Protein AF-A0A934FQ51-F1 (afdb_monomer)

Structure (mmCIF, N/CA/C/O backbone):
data_AF-A0A934FQ51-F1
#
_entry.id   AF-A0A934FQ51-F1
#
loop_
_atom_site.group_PDB
_atom_site.id
_atom_site.type_symbol
_atom_site.label_atom_id
_atom_site.label_alt_id
_atom_site.label_comp_id
_atom_site.label_asym_id
_atom_site.label_entity_id
_atom_site.label_seq_id
_atom_site.pdbx_PDB_ins_code
_atom_site.Cartn_x
_atom_site.Cartn_y
_atom_site.Cartn_z
_atom_site.occupancy
_atom_site.B_iso_or_equiv
_atom_site.auth_seq_id
_atom_site.auth_comp_id
_atom_site.auth_asym_id
_atom_site.auth_atom_id
_atom_site.pdbx_PDB_model_num
ATOM 1 N N . MET A 1 1 ? 16.427 -13.173 -8.602 1.00 47.47 1 MET A N 1
ATOM 2 C CA . MET A 1 1 ? 16.043 -12.080 -9.522 1.00 47.47 1 MET A CA 1
ATOM 3 C C . MET A 1 1 ? 16.080 -10.797 -8.709 1.00 47.47 1 MET A C 1
ATOM 5 O O . MET A 1 1 ? 15.539 -10.812 -7.612 1.00 47.47 1 MET A O 1
ATOM 9 N N . HIS A 1 2 ? 16.787 -9.756 -9.149 1.00 52.41 2 HIS A N 1
ATOM 10 C CA . HIS A 1 2 ? 16.742 -8.464 -8.455 1.00 52.41 2 HIS A CA 1
ATOM 11 C C . HIS A 1 2 ? 15.405 -7.792 -8.809 1.00 52.41 2 HIS A C 1
ATOM 13 O O . HIS A 1 2 ? 15.048 -7.820 -9.990 1.00 52.41 2 HIS A O 1
ATOM 19 N N . PRO A 1 3 ? 14.642 -7.269 -7.838 1.00 57.75 3 PRO A N 1
ATOM 20 C CA . PRO A 1 3 ? 13.364 -6.635 -8.132 1.00 57.75 3 PRO A CA 1
ATOM 21 C C . PRO A 1 3 ? 13.569 -5.410 -9.044 1.00 57.75 3 PRO A C 1
ATOM 23 O O . PRO A 1 3 ? 14.603 -4.738 -8.941 1.00 57.75 3 PRO A O 1
ATOM 26 N N . PRO A 1 4 ? 12.632 -5.133 -9.968 1.00 61.28 4 PRO A N 1
ATOM 27 C CA . PRO A 1 4 ? 12.677 -3.930 -10.793 1.00 61.28 4 PRO A CA 1
ATOM 28 C C . PRO A 1 4 ? 12.651 -2.674 -9.911 1.00 61.28 4 PRO A C 1
ATOM 30 O O . PRO A 1 4 ? 12.023 -2.660 -8.856 1.00 61.28 4 PRO A O 1
ATOM 33 N N . ARG A 1 5 ? 13.322 -1.599 -10.346 1.00 68.06 5 ARG A N 1
ATOM 34 C CA . ARG A 1 5 ? 13.163 -0.289 -9.698 1.00 68.06 5 ARG A CA 1
ATOM 35 C C . ARG A 1 5 ? 11.741 0.206 -9.965 1.00 68.06 5 ARG A C 1
ATOM 37 O O . ARG A 1 5 ? 11.363 0.314 -11.127 1.00 68.06 5 ARG A O 1
ATOM 44 N N . SER A 1 6 ? 10.989 0.507 -8.909 1.00 73.75 6 SER A N 1
ATOM 45 C CA . SER A 1 6 ? 9.589 0.960 -8.970 1.00 73.75 6 SER A CA 1
ATOM 46 C C . SER A 1 6 ? 9.390 2.299 -9.680 1.00 73.75 6 SER A C 1
ATOM 48 O O . SER A 1 6 ? 8.284 2.601 -10.110 1.00 73.75 6 SER A O 1
ATOM 50 N N . GLY A 1 7 ? 10.449 3.103 -9.808 1.00 83.94 7 GLY A N 1
ATOM 51 C CA . GLY A 1 7 ? 10.356 4.462 -10.338 1.00 83.94 7 GLY A CA 1
ATOM 52 C C . GLY A 1 7 ? 9.670 5.444 -9.384 1.00 83.94 7 GLY A C 1
ATOM 53 O O . GLY A 1 7 ? 9.426 6.574 -9.791 1.00 83.94 7 GLY A O 1
ATOM 54 N N . ALA A 1 8 ? 9.383 5.025 -8.145 1.00 91.44 8 ALA A N 1
ATOM 55 C CA . ALA A 1 8 ? 8.789 5.868 -7.115 1.00 91.44 8 ALA A CA 1
ATOM 56 C C . ALA A 1 8 ? 9.708 7.042 -6.735 1.00 91.44 8 ALA A C 1
ATOM 58 O O . ALA A 1 8 ? 10.937 6.961 -6.862 1.00 91.44 8 ALA A O 1
ATOM 59 N N . ASP A 1 9 ? 9.100 8.124 -6.244 1.00 93.44 9 ASP A N 1
ATOM 60 C CA . ASP A 1 9 ? 9.823 9.280 -5.710 1.00 93.44 9 ASP A CA 1
ATOM 61 C C . ASP A 1 9 ? 10.770 8.831 -4.570 1.00 93.44 9 ASP A C 1
ATOM 63 O O . ASP A 1 9 ? 10.307 8.146 -3.651 1.00 93.44 9 ASP A O 1
ATOM 67 N N . PRO A 1 10 ? 12.072 9.1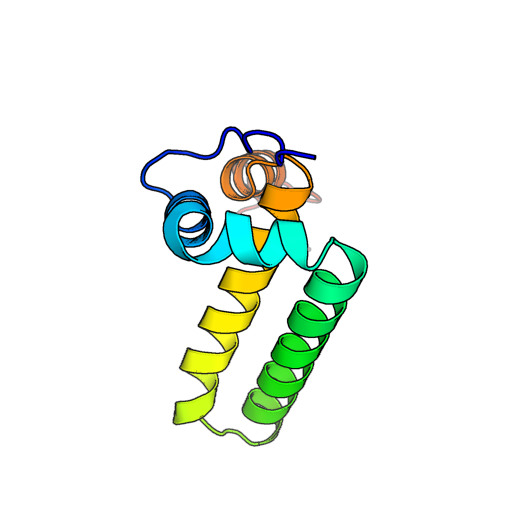92 -4.591 1.00 9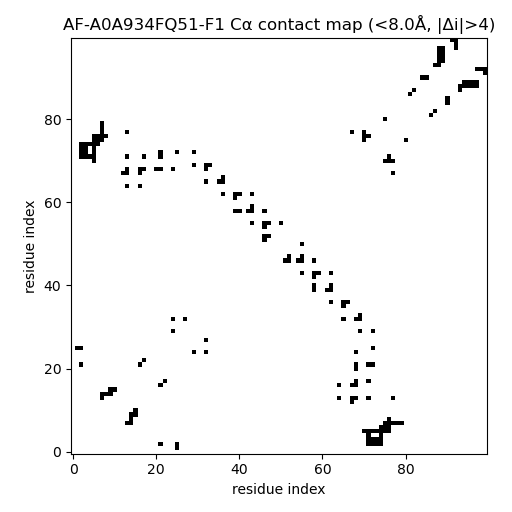2.38 10 PRO A N 1
ATOM 68 C CA . PRO A 1 10 ? 13.048 8.783 -3.575 1.00 92.38 10 PRO A CA 1
ATOM 69 C C . PRO A 1 10 ? 12.659 9.092 -2.120 1.00 92.38 10 PRO A C 1
ATOM 71 O O . PRO A 1 10 ? 13.074 8.358 -1.206 1.00 92.38 10 PRO A O 1
ATOM 74 N N . ASP A 1 11 ? 11.868 10.149 -1.921 1.00 94.31 11 ASP A N 1
ATOM 75 C CA . ASP A 1 11 ? 11.402 10.623 -0.616 1.00 94.31 11 ASP A CA 1
ATOM 76 C C . ASP A 1 11 ? 10.007 10.078 -0.254 1.00 94.31 11 ASP A C 1
ATOM 78 O O . ASP A 1 11 ? 9.476 10.363 0.822 1.00 94.31 11 ASP A O 1
ATOM 82 N N . SER A 1 12 ? 9.418 9.240 -1.115 1.00 95.94 12 SER A N 1
ATOM 83 C CA . SER A 1 12 ? 8.136 8.587 -0.855 1.00 95.94 12 SER A CA 1
ATOM 84 C C . SER A 1 12 ? 8.220 7.541 0.257 1.00 95.94 12 SER A C 1
ATOM 86 O O . SER A 1 12 ? 9.258 6.922 0.527 1.00 95.94 12 SER A O 1
ATOM 88 N N . PHE A 1 13 ? 7.061 7.258 0.855 1.00 97.00 13 PHE A N 1
ATOM 89 C CA . PHE A 1 13 ? 6.904 6.135 1.776 1.00 97.00 13 PHE A CA 1
ATOM 90 C C . PHE A 1 13 ? 7.260 4.795 1.117 1.00 97.00 13 PHE A C 1
ATOM 92 O O . PHE A 1 13 ? 7.917 3.963 1.737 1.00 97.00 13 PHE A O 1
ATOM 99 N N . GLN A 1 14 ? 6.903 4.599 -0.156 1.00 97.56 14 GLN A N 1
ATOM 100 C CA . GLN A 1 14 ? 7.253 3.382 -0.887 1.00 97.56 14 GLN A CA 1
ATOM 101 C C . GLN A 1 14 ? 8.773 3.189 -0.952 1.00 97.56 14 GLN A C 1
ATOM 103 O O . GLN A 1 14 ? 9.265 2.120 -0.599 1.00 97.56 14 GLN A O 1
ATOM 108 N N . SER A 1 15 ? 9.535 4.225 -1.313 1.00 96.56 15 SER A N 1
ATOM 109 C CA . SER A 1 15 ? 11.001 4.147 -1.329 1.00 96.56 15 SER A CA 1
ATOM 110 C C . SER A 1 15 ? 11.610 3.952 0.063 1.00 96.56 15 SER A C 1
ATOM 112 O O . SER A 1 15 ? 12.653 3.307 0.184 1.00 96.56 15 SER A O 1
ATOM 114 N N . LEU A 1 16 ? 10.976 4.454 1.129 1.00 97.62 16 LEU A N 1
ATOM 115 C CA . LEU A 1 16 ? 11.374 4.128 2.502 1.00 97.62 16 LEU A CA 1
ATOM 116 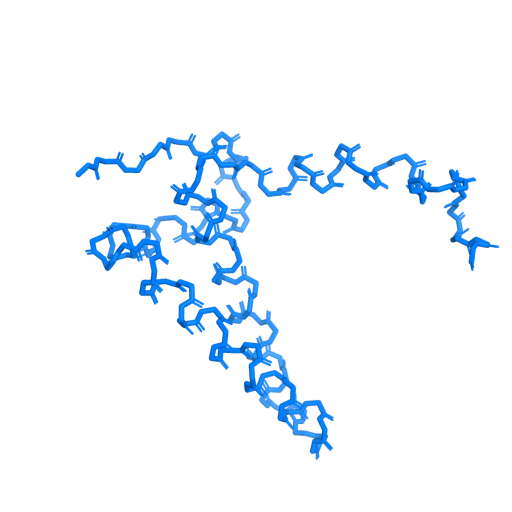C C . LEU A 1 16 ? 11.201 2.632 2.796 1.00 97.62 16 LEU A C 1
ATOM 118 O O . LEU A 1 16 ? 12.154 1.998 3.248 1.00 97.62 16 LEU A O 1
ATOM 122 N N . ILE A 1 17 ? 10.033 2.065 2.494 1.00 97.81 17 ILE A N 1
ATOM 123 C CA . ILE A 1 17 ? 9.761 0.631 2.661 1.00 97.81 17 ILE A CA 1
ATOM 124 C C . ILE A 1 17 ? 10.731 -0.212 1.833 1.00 97.81 17 ILE A C 1
ATOM 126 O O . ILE A 1 17 ? 11.254 -1.212 2.330 1.00 97.81 17 ILE A O 1
ATOM 130 N N . GLU A 1 18 ? 11.069 0.223 0.616 1.00 95.75 18 GLU A N 1
ATOM 131 C CA . GLU A 1 18 ? 12.039 -0.486 -0.214 1.00 95.75 18 GLU A CA 1
ATOM 132 C C . GLU A 1 18 ? 13.410 -0.609 0.456 1.00 95.75 18 GLU A C 1
ATOM 134 O O . GLU A 1 18 ? 14.012 -1.686 0.454 1.00 95.75 18 GLU A O 1
ATOM 139 N N . ARG A 1 19 ? 13.889 0.482 1.065 1.00 96.38 19 ARG A N 1
ATOM 140 C CA . ARG A 1 19 ? 15.175 0.506 1.777 1.00 96.38 19 ARG A CA 1
ATOM 141 C C . ARG A 1 19 ? 15.191 -0.419 2.991 1.00 96.38 19 ARG A C 1
ATOM 143 O O . ARG A 1 19 ? 16.256 -0.934 3.324 1.00 96.38 19 ARG A O 1
ATOM 150 N N . ILE A 1 20 ? 14.047 -0.619 3.644 1.00 97.00 20 ILE A N 1
ATOM 151 C CA . ILE A 1 20 ? 13.957 -1.425 4.865 1.00 97.00 20 ILE A CA 1
ATOM 152 C C . ILE A 1 20 ? 13.738 -2.910 4.534 1.00 97.00 20 ILE A C 1
ATOM 154 O O . ILE A 1 20 ? 14.418 -3.767 5.102 1.00 97.00 20 ILE A O 1
ATOM 158 N N . TYR A 1 21 ? 12.825 -3.236 3.610 1.00 96.44 21 TYR A N 1
ATOM 159 C CA . TYR A 1 21 ? 12.282 -4.597 3.490 1.00 96.44 21 TYR A CA 1
ATOM 160 C C . TYR A 1 21 ? 12.411 -5.257 2.108 1.00 96.44 21 TYR A C 1
ATOM 162 O O . TYR A 1 21 ? 12.380 -6.490 2.035 1.00 96.44 21 TYR A O 1
ATOM 170 N N . LEU A 1 22 ? 12.643 -4.509 1.017 1.00 93.88 22 LEU A N 1
ATOM 171 C CA . LEU A 1 22 ? 12.515 -5.049 -0.351 1.00 93.88 22 LEU A CA 1
ATOM 172 C C . LEU A 1 22 ? 13.386 -6.279 -0.612 1.00 93.88 22 LEU A C 1
ATOM 174 O O . LEU A 1 22 ? 12.928 -7.232 -1.235 1.00 93.88 22 LEU A O 1
ATOM 178 N N . ALA A 1 23 ? 14.633 -6.289 -0.138 1.00 93.56 23 ALA A N 1
ATOM 179 C CA . ALA A 1 23 ? 15.523 -7.431 -0.339 1.00 93.56 23 ALA A CA 1
ATOM 180 C C . ALA A 1 23 ? 14.980 -8.710 0.327 1.00 93.56 23 ALA A C 1
ATOM 182 O O . ALA A 1 23 ? 15.004 -9.786 -0.274 1.00 93.56 23 ALA A O 1
ATOM 183 N N . ARG A 1 24 ? 14.452 -8.584 1.552 1.00 95.69 24 ARG A N 1
ATOM 184 C CA . ARG A 1 24 ? 13.852 -9.692 2.308 1.00 95.69 24 ARG A CA 1
ATOM 185 C C . ARG A 1 24 ? 12.557 -10.166 1.652 1.00 95.69 24 ARG A C 1
ATOM 187 O O . ARG A 1 24 ? 12.339 -11.370 1.528 1.00 95.69 24 ARG A O 1
ATOM 194 N N . ASP A 1 25 ? 11.716 -9.238 1.218 1.00 95.81 25 ASP A N 1
ATOM 195 C CA . ASP A 1 25 ? 10.411 -9.558 0.637 1.00 95.81 25 ASP A CA 1
ATOM 196 C C . ASP A 1 25 ? 10.537 -10.120 -0.783 1.00 95.81 25 ASP A C 1
ATOM 198 O O . ASP A 1 25 ? 9.830 -11.059 -1.147 1.00 95.81 25 ASP A O 1
ATOM 202 N N . ALA A 1 26 ? 11.508 -9.642 -1.564 1.00 94.00 26 ALA A N 1
ATOM 203 C CA . ALA A 1 26 ? 11.842 -10.219 -2.863 1.00 94.00 26 ALA A CA 1
ATOM 204 C C . ALA A 1 26 ? 12.360 -11.658 -2.735 1.00 94.00 26 ALA A C 1
ATOM 206 O O . ALA A 1 26 ? 12.043 -12.497 -3.578 1.00 94.00 26 ALA A O 1
ATOM 207 N N . ALA A 1 27 ? 13.112 -11.966 -1.672 1.00 95.81 27 ALA A N 1
ATOM 208 C CA . ALA A 1 27 ? 13.543 -13.332 -1.377 1.00 95.81 27 ALA A CA 1
ATOM 209 C C . ALA A 1 27 ? 12.375 -14.246 -0.964 1.00 95.81 27 ALA A C 1
ATOM 211 O O . ALA A 1 27 ? 12.376 -15.423 -1.321 1.00 95.81 27 ALA A O 1
ATOM 212 N N . ARG A 1 28 ? 11.364 -13.712 -0.257 1.00 95.81 28 ARG A N 1
ATOM 213 C CA . ARG A 1 28 ? 10.112 -14.429 0.062 1.00 95.81 28 ARG A CA 1
ATOM 214 C C . ARG A 1 28 ? 9.267 -14.698 -1.188 1.00 95.81 28 ARG A C 1
ATOM 216 O O . ARG A 1 28 ? 8.619 -15.738 -1.281 1.00 95.81 28 ARG A O 1
ATOM 223 N N . GLY A 1 29 ? 9.301 -13.775 -2.146 1.00 94.94 29 GLY A N 1
ATOM 224 C CA . GLY A 1 29 ? 8.571 -13.852 -3.406 1.00 94.94 29 GLY A CA 1
ATOM 225 C C . GLY A 1 29 ? 7.127 -13.358 -3.301 1.00 94.94 29 GLY A C 1
ATOM 226 O O . GLY A 1 29 ? 6.522 -13.344 -2.230 1.00 94.94 29 GLY A O 1
ATOM 227 N N . VAL A 1 30 ? 6.561 -12.978 -4.452 1.00 96.62 30 VAL A N 1
ATOM 228 C CA . VAL A 1 30 ? 5.223 -12.362 -4.556 1.00 96.62 30 VAL A CA 1
ATOM 229 C C . VAL A 1 30 ? 4.123 -13.171 -3.852 1.00 96.62 30 VAL A C 1
ATOM 231 O O . VAL A 1 30 ? 3.374 -12.557 -3.097 1.00 96.62 30 VAL A O 1
ATOM 234 N N . PRO A 1 31 ? 4.012 -14.511 -4.003 1.00 97.62 31 PRO A N 1
ATOM 235 C CA . PRO A 1 31 ? 2.951 -15.263 -3.329 1.00 97.62 31 PRO A CA 1
ATOM 236 C C . PRO A 1 31 ? 3.024 -15.173 -1.802 1.00 97.62 31 PRO A C 1
ATOM 238 O O . PRO A 1 31 ? 2.002 -14.995 -1.150 1.00 97.62 31 PRO A O 1
ATOM 241 N N . GLY A 1 32 ? 4.229 -15.255 -1.229 1.00 97.38 32 GLY A N 1
ATOM 242 C CA . GLY A 1 32 ? 4.412 -15.154 0.217 1.00 97.38 32 GLY A CA 1
ATOM 243 C C . GLY A 1 32 ? 4.169 -13.738 0.733 1.00 97.38 32 GLY A C 1
ATOM 244 O O . GLY A 1 32 ? 3.559 -13.567 1.781 1.00 97.38 32 GLY A O 1
ATOM 245 N N . THR A 1 33 ? 4.598 -12.719 -0.009 1.00 97.06 33 THR A N 1
ATOM 246 C CA . THR A 1 33 ? 4.332 -11.313 0.334 1.00 97.06 33 THR A CA 1
ATOM 247 C C . THR A 1 33 ? 2.844 -10.971 0.243 1.00 97.06 33 THR A C 1
ATOM 249 O O . THR A 1 33 ? 2.332 -10.252 1.093 1.00 97.06 33 THR A O 1
ATOM 252 N N . LEU A 1 34 ? 2.126 -11.528 -0.737 1.00 98.25 34 LEU A N 1
ATOM 253 C CA . LEU A 1 34 ? 0.677 -11.366 -0.848 1.00 98.25 34 LEU A CA 1
ATOM 254 C C . LEU A 1 34 ? -0.062 -11.982 0.348 1.00 98.25 34 LEU A C 1
ATOM 256 O O . LEU A 1 34 ? -1.053 -11.413 0.787 1.00 98.25 34 LEU A O 1
ATOM 260 N N . LEU A 1 35 ? 0.410 -13.112 0.886 1.00 98.38 35 LEU A N 1
ATOM 261 C CA . LEU A 1 35 ? -0.187 -13.705 2.088 1.00 98.38 35 LEU A CA 1
ATOM 262 C C . LEU A 1 35 ? -0.054 -12.785 3.306 1.00 98.38 35 LEU A C 1
ATOM 264 O O . LEU A 1 35 ? -1.058 -12.558 3.970 1.00 98.38 35 LEU A O 1
ATOM 268 N N . TRP A 1 36 ? 1.126 -12.198 3.536 1.00 98.25 36 TRP A N 1
ATOM 269 C CA . TRP A 1 36 ? 1.324 -11.201 4.599 1.00 98.25 36 TRP A CA 1
ATOM 270 C C . TRP A 1 36 ? 0.415 -9.982 4.419 1.00 98.25 36 TRP A C 1
ATOM 272 O O . TRP A 1 36 ? -0.267 -9.583 5.350 1.00 98.25 36 TRP A O 1
ATOM 282 N N . PHE A 1 37 ? 0.305 -9.448 3.198 1.00 98.56 37 PHE A N 1
ATOM 283 C CA . PHE A 1 37 ? -0.633 -8.355 2.918 1.00 98.56 37 PHE A CA 1
ATOM 284 C C . PHE A 1 37 ? -2.084 -8.706 3.293 1.00 98.56 37 PHE A C 1
ATOM 286 O O . PHE A 1 37 ? -2.797 -7.887 3.866 1.00 98.56 37 PHE A O 1
ATOM 293 N N . VAL A 1 38 ? -2.537 -9.917 2.957 1.00 98.62 38 VAL A N 1
ATOM 294 C CA . VAL A 1 38 ? -3.896 -10.382 3.281 1.00 98.62 38 VAL A CA 1
ATOM 295 C C . VAL A 1 38 ? -4.086 -10.565 4.790 1.00 98.62 38 VAL A C 1
ATOM 297 O O . VAL 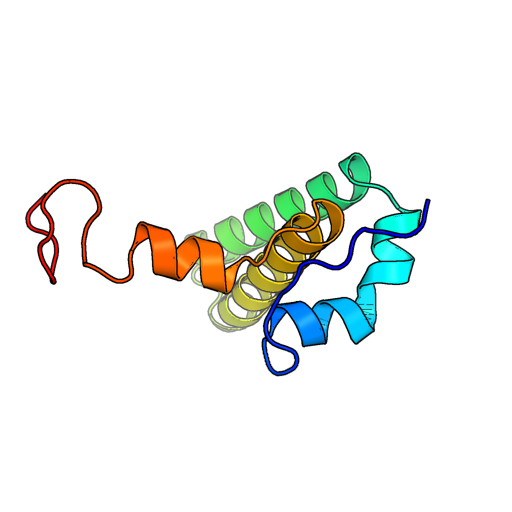A 1 38 ? -5.180 -10.296 5.287 1.00 98.62 38 VAL A O 1
ATOM 300 N N . GLU A 1 39 ? -3.047 -10.999 5.501 1.00 98.44 39 GLU A N 1
ATOM 301 C CA . GLU A 1 39 ? -3.033 -11.128 6.960 1.00 98.44 39 GLU A CA 1
ATOM 302 C C . GLU A 1 39 ? -3.254 -9.773 7.641 1.00 98.44 39 GLU A C 1
ATOM 304 O O . GLU A 1 39 ? -4.238 -9.642 8.370 1.00 98.44 39 GLU A O 1
ATOM 309 N N . GLU A 1 40 ? -2.477 -8.741 7.289 1.00 98.31 40 GLU A N 1
ATOM 310 C CA . GLU A 1 40 ? -2.646 -7.405 7.893 1.00 98.31 40 GLU A CA 1
ATOM 311 C C . GLU A 1 40 ? -3.987 -6.762 7.526 1.00 98.31 40 GLU A C 1
ATOM 313 O O . GLU A 1 40 ? -4.608 -6.062 8.320 1.00 98.31 40 GLU A O 1
ATOM 318 N N . VAL A 1 41 ? -4.513 -7.026 6.323 1.00 98.50 41 VAL A N 1
ATOM 319 C CA . VAL A 1 41 ? -5.882 -6.600 5.986 1.00 98.50 41 VAL A CA 1
ATOM 320 C C . VAL A 1 41 ? -6.903 -7.279 6.910 1.00 98.50 41 VAL A C 1
ATOM 322 O O . VAL A 1 41 ? -7.905 -6.664 7.285 1.00 98.50 41 VAL A O 1
ATOM 325 N N . GLY A 1 42 ? -6.675 -8.538 7.284 1.00 98.12 42 GLY A N 1
ATOM 326 C CA . GLY A 1 42 ? -7.505 -9.272 8.235 1.00 98.12 42 GLY A CA 1
ATOM 327 C C . GLY A 1 42 ? -7.457 -8.685 9.646 1.00 98.12 42 GLY A C 1
ATOM 328 O O . GLY A 1 42 ? -8.513 -8.526 10.272 1.00 98.12 42 GLY A O 1
ATOM 329 N N . GLU A 1 43 ? -6.269 -8.323 10.120 1.00 97.88 43 GLU A N 1
ATOM 330 C CA . GLU A 1 43 ? -6.082 -7.683 11.424 1.00 97.88 43 GLU A CA 1
ATOM 331 C C . GLU A 1 43 ? -6.645 -6.254 11.446 1.00 97.88 43 GLU A C 1
ATOM 333 O O . GLU A 1 43 ? -7.439 -5.929 12.335 1.00 97.88 43 GLU A O 1
ATOM 338 N N . LEU A 1 44 ? -6.459 -5.463 10.382 1.00 98.19 44 LEU A N 1
ATOM 339 C CA . LEU A 1 44 ? -7.139 -4.173 10.214 1.00 98.19 44 LEU A CA 1
ATOM 340 C C . LEU A 1 44 ? -8.667 -4.310 10.301 1.00 98.19 44 LEU A C 1
ATOM 342 O O . LEU A 1 44 ? -9.342 -3.556 11.011 1.00 98.19 44 LEU A O 1
ATOM 346 N N . VAL A 1 45 ? -9.247 -5.295 9.606 1.00 97.81 45 VAL A N 1
ATOM 347 C CA . VAL A 1 45 ? -10.693 -5.569 9.676 1.00 97.81 45 VAL A CA 1
ATOM 348 C C . VAL A 1 45 ? -11.116 -5.922 11.103 1.00 97.81 45 VAL A C 1
ATOM 350 O O . VAL A 1 45 ? -12.183 -5.487 11.552 1.00 97.81 45 VAL A O 1
ATOM 353 N N . ARG A 1 46 ? -10.311 -6.700 11.831 1.00 96.94 46 ARG A N 1
ATOM 354 C CA . ARG A 1 46 ? -10.579 -7.063 13.226 1.00 96.94 46 ARG A CA 1
ATOM 355 C C . ARG A 1 46 ? -10.566 -5.828 14.128 1.00 96.94 46 ARG A C 1
ATOM 357 O O . ARG A 1 46 ? -11.547 -5.633 14.852 1.00 96.94 46 ARG A O 1
ATOM 364 N N . ALA A 1 47 ? -9.533 -4.992 14.030 1.00 96.56 47 ALA A N 1
ATOM 365 C CA . ALA A 1 47 ? -9.382 -3.768 14.811 1.00 96.56 47 ALA A CA 1
ATOM 366 C C . ALA A 1 47 ? -10.562 -2.808 14.584 1.00 96.56 47 ALA A C 1
ATOM 368 O O . ALA A 1 47 ? -11.190 -2.350 15.544 1.00 96.56 47 ALA A O 1
ATOM 369 N N . ILE A 1 48 ? -10.959 -2.593 13.320 1.00 96.81 48 ILE A N 1
ATOM 370 C CA . ILE A 1 48 ? -12.131 -1.775 12.957 1.00 96.81 48 ILE A CA 1
ATOM 371 C C . ILE A 1 48 ? -13.407 -2.338 13.582 1.00 96.81 48 ILE A C 1
ATOM 373 O O . ILE A 1 48 ? -14.173 -1.608 14.212 1.00 96.81 48 ILE A O 1
ATOM 377 N N . ARG A 1 49 ? -13.661 -3.642 13.415 1.00 97.00 49 ARG A N 1
ATOM 378 C CA . ARG A 1 49 ? -14.905 -4.269 13.889 1.00 97.00 49 ARG A CA 1
ATOM 379 C C . ARG A 1 49 ? -15.039 -4.265 15.408 1.00 97.00 49 ARG A C 1
ATOM 381 O O . ARG A 1 49 ? 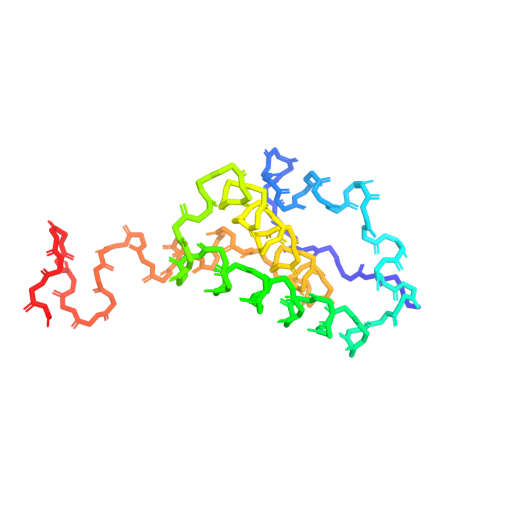-16.163 -4.313 15.902 1.00 97.00 49 ARG A O 1
ATOM 388 N N . ARG A 1 50 ? -13.919 -4.267 16.129 1.00 95.81 50 ARG A N 1
ATOM 389 C CA . ARG A 1 50 ? -13.882 -4.305 17.596 1.00 95.81 50 ARG A CA 1
ATOM 390 C C . ARG A 1 50 ? -13.694 -2.931 18.236 1.00 95.81 50 ARG A C 1
ATOM 392 O O . ARG A 1 50 ? -13.865 -2.819 19.444 1.00 95.81 50 ARG A O 1
ATOM 399 N N . GLY A 1 51 ? -13.396 -1.895 17.449 1.00 92.94 51 GLY A N 1
ATOM 400 C CA . GLY A 1 51 ? -13.134 -0.550 17.962 1.00 92.94 51 GLY A CA 1
ATOM 401 C C . GLY A 1 51 ? -11.817 -0.445 18.738 1.00 92.94 51 GLY A C 1
ATOM 402 O O . GLY A 1 51 ? -11.698 0.393 19.629 1.00 92.94 51 GLY A O 1
ATOM 403 N N . GLU A 1 52 ? -10.839 -1.296 18.423 1.00 91.44 52 GLU A N 1
ATOM 404 C CA . GLU A 1 52 ? -9.524 -1.336 19.075 1.00 91.44 52 GLU A CA 1
ATOM 405 C C . GLU A 1 52 ? -8.654 -0.185 18.543 1.00 91.44 52 GLU A C 1
ATOM 407 O O . GLU A 1 52 ? -7.874 -0.351 17.610 1.00 91.44 52 GLU A O 1
ATOM 412 N N . ARG A 1 53 ? -8.845 1.025 19.089 1.00 81.50 53 ARG A N 1
ATOM 413 C CA . ARG A 1 53 ? -8.241 2.256 18.547 1.00 81.50 53 ARG A CA 1
ATOM 414 C C . ARG A 1 53 ? -6.710 2.237 18.524 1.00 81.50 53 ARG A C 1
ATOM 416 O O . ARG A 1 53 ? -6.145 2.777 17.582 1.00 81.50 53 ARG A O 1
ATOM 423 N N . GLU A 1 54 ? -6.078 1.649 19.537 1.00 78.06 54 GLU A N 1
ATOM 424 C CA . GLU A 1 54 ? -4.614 1.551 19.628 1.00 78.06 54 GLU A CA 1
ATOM 425 C C . GLU A 1 54 ? -4.049 0.648 18.522 1.00 78.06 54 GLU A C 1
ATOM 427 O O . GLU A 1 54 ? -3.132 1.064 17.823 1.00 78.06 54 GLU A O 1
ATOM 432 N N . ASN A 1 55 ? -4.678 -0.505 18.268 1.00 89.00 55 ASN A N 1
ATOM 433 C CA . ASN A 1 55 ? -4.292 -1.401 17.171 1.00 89.00 55 ASN A CA 1
ATOM 434 C C . ASN A 1 55 ? -4.589 -0.777 15.801 1.00 89.00 55 ASN A C 1
ATOM 436 O O . ASN A 1 55 ? -3.869 -0.993 14.839 1.00 89.00 55 ASN A O 1
ATOM 440 N N . LEU A 1 56 ? -5.642 0.038 15.690 1.00 93.94 56 LEU A N 1
ATOM 441 C CA . LEU A 1 56 ? -6.095 0.559 14.402 1.00 93.94 56 LEU A CA 1
ATOM 442 C C . LEU A 1 56 ? -5.007 1.333 13.642 1.00 93.94 56 LEU A C 1
ATOM 444 O O . LEU A 1 56 ? -4.910 1.205 12.426 1.00 93.94 56 LEU A O 1
ATOM 448 N N . GLU A 1 57 ? -4.226 2.158 14.339 1.00 94.81 57 GLU A N 1
ATOM 449 C CA . GLU A 1 57 ? -3.179 2.972 13.708 1.00 94.81 57 GLU A CA 1
ATOM 450 C C . GLU A 1 57 ? -2.015 2.114 13.194 1.00 94.81 57 GLU A C 1
ATOM 452 O O . GLU A 1 57 ? -1.518 2.375 12.097 1.00 94.81 57 GLU A O 1
ATOM 457 N N . GLU A 1 58 ? -1.647 1.070 13.940 1.00 96.06 58 GLU A N 1
ATOM 458 C CA . GLU A 1 58 ? -0.638 0.073 13.560 1.00 96.06 58 GLU A CA 1
ATOM 459 C C . GLU A 1 58 ? -1.077 -0.697 12.309 1.00 96.06 58 GLU A C 1
ATOM 461 O O . GLU A 1 58 ? -0.403 -0.645 11.282 1.00 96.06 58 GLU A O 1
ATOM 466 N N . GLU A 1 59 ? -2.288 -1.256 12.323 1.00 98.00 59 GLU A N 1
ATOM 467 C CA . GLU A 1 59 ? -2.799 -2.057 11.205 1.00 98.00 59 GLU A CA 1
ATOM 468 C C . GLU A 1 59 ? -2.958 -1.246 9.903 1.00 98.00 59 GLU A C 1
ATOM 470 O O . GLU A 1 59 ? -2.763 -1.752 8.795 1.00 98.00 59 GLU A O 1
ATOM 475 N N . PHE A 1 60 ? -3.291 0.049 9.993 1.00 97.81 60 PHE A N 1
ATOM 476 C CA . PHE A 1 60 ? -3.303 0.925 8.814 1.00 97.81 60 PHE A CA 1
ATOM 477 C C . PHE A 1 60 ? -1.900 1.125 8.229 1.00 97.81 60 PHE A C 1
ATOM 479 O O . PHE A 1 60 ? -1.751 1.170 7.001 1.00 97.81 60 PHE A O 1
ATOM 486 N N . ALA A 1 61 ? -0.889 1.279 9.088 1.00 97.38 61 ALA A N 1
ATOM 487 C CA . ALA A 1 61 ? 0.494 1.436 8.660 1.00 97.38 61 ALA A CA 1
ATOM 488 C C . ALA A 1 61 ? 1.015 0.151 8.004 1.00 97.38 61 ALA A C 1
ATOM 490 O O . ALA A 1 61 ? 1.621 0.226 6.931 1.00 97.38 61 ALA A O 1
ATOM 491 N N . ASP A 1 62 ? 0.702 -1.009 8.580 1.00 98.06 62 ASP A N 1
ATOM 492 C CA . ASP A 1 62 ? 1.143 -2.307 8.073 1.00 98.06 62 ASP A CA 1
ATOM 493 C C . ASP A 1 62 ? 0.497 -2.646 6.726 1.00 98.06 62 ASP A C 1
ATOM 495 O O . ASP A 1 62 ? 1.198 -2.976 5.761 1.00 98.06 62 ASP A O 1
ATOM 499 N N . VAL A 1 63 ? -0.815 -2.430 6.576 1.00 98.50 63 VAL A N 1
ATOM 500 C CA . VAL A 1 63 ? -1.490 -2.569 5.273 1.00 98.50 63 VAL A CA 1
ATOM 501 C C . VAL A 1 63 ? -0.862 -1.655 4.217 1.00 98.50 63 VAL A C 1
ATOM 503 O O . VAL A 1 63 ? -0.673 -2.074 3.068 1.00 98.50 63 VAL A O 1
ATOM 506 N N . TYR A 1 64 ? -0.512 -0.414 4.575 1.00 98.38 64 TYR A N 1
ATOM 507 C CA . TYR A 1 64 ? 0.131 0.505 3.636 1.00 98.38 64 TYR A CA 1
ATOM 508 C C . TYR A 1 64 ? 1.545 0.043 3.257 1.00 98.38 64 TYR A C 1
ATOM 510 O O . TYR A 1 64 ? 1.899 0.069 2.074 1.00 98.38 64 TYR A O 1
ATOM 518 N N . ALA A 1 65 ? 2.332 -0.430 4.227 1.00 98.31 65 ALA A N 1
ATOM 519 C CA . ALA A 1 65 ? 3.676 -0.955 4.003 1.00 98.31 65 ALA A CA 1
ATOM 520 C C . ALA A 1 65 ? 3.661 -2.159 3.053 1.00 98.31 65 ALA A C 1
ATOM 522 O O . ALA A 1 65 ? 4.388 -2.168 2.057 1.00 98.31 65 ALA A O 1
ATOM 523 N N . TRP A 1 66 ? 2.784 -3.137 3.283 1.00 98.44 66 TRP A N 1
ATOM 524 C CA . TRP A 1 66 ? 2.700 -4.312 2.416 1.00 98.44 66 TRP A CA 1
ATOM 525 C C . TRP A 1 66 ? 2.150 -4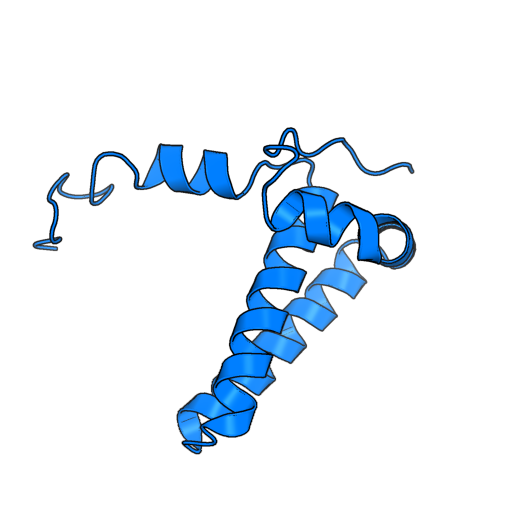.005 1.025 1.00 98.44 66 TRP A C 1
ATOM 527 O O . TRP A 1 66 ? 2.627 -4.583 0.044 1.00 98.44 66 TRP A O 1
ATOM 537 N N . LEU A 1 67 ? 1.201 -3.070 0.900 1.00 98.50 67 LEU A N 1
ATOM 538 C CA . LEU A 1 67 ? 0.752 -2.594 -0.410 1.00 98.50 67 LEU A CA 1
ATOM 539 C C . LEU A 1 67 ? 1.906 -1.941 -1.188 1.00 98.50 67 LEU A C 1
ATOM 541 O O . LEU A 1 67 ? 2.074 -2.214 -2.380 1.00 98.50 67 LEU A O 1
ATOM 545 N N . ALA A 1 68 ? 2.720 -1.120 -0.517 1.00 97.81 68 ALA A N 1
ATOM 546 C CA . ALA A 1 68 ? 3.906 -0.505 -1.104 1.00 97.81 68 ALA A CA 1
ATOM 547 C C . ALA A 1 68 ? 4.940 -1.559 -1.536 1.00 97.81 68 ALA A C 1
ATOM 549 O O . ALA A 1 68 ? 5.410 -1.516 -2.673 1.00 97.81 68 ALA A O 1
ATOM 550 N N . THR A 1 69 ? 5.226 -2.558 -0.694 1.00 97.31 69 THR A N 1
ATOM 551 C CA . THR A 1 69 ? 6.105 -3.683 -1.052 1.00 97.31 69 THR A CA 1
ATOM 552 C C . THR A 1 69 ? 5.599 -4.420 -2.291 1.00 97.31 69 THR A C 1
ATOM 554 O O . THR A 1 69 ? 6.385 -4.703 -3.196 1.00 97.31 69 THR A O 1
ATOM 557 N N . LEU A 1 70 ? 4.299 -4.728 -2.376 1.00 97.69 70 LEU A N 1
ATOM 558 C CA . LEU A 1 70 ? 3.726 -5.389 -3.553 1.00 97.69 70 LEU A CA 1
ATOM 559 C C . LEU A 1 70 ? 3.911 -4.539 -4.816 1.00 97.69 70 LEU A C 1
ATOM 561 O O . LEU A 1 70 ? 4.352 -5.067 -5.838 1.00 97.69 70 LEU A O 1
ATOM 565 N N . ALA A 1 71 ? 3.649 -3.231 -4.748 1.00 97.56 71 ALA A N 1
ATOM 566 C CA . ALA A 1 71 ? 3.901 -2.322 -5.867 1.00 97.56 71 ALA A CA 1
ATOM 567 C C . ALA A 1 71 ? 5.376 -2.363 -6.305 1.00 97.56 71 ALA A C 1
ATOM 569 O O . ALA A 1 71 ? 5.663 -2.534 -7.492 1.00 97.56 71 ALA A O 1
ATOM 570 N N . SER A 1 72 ? 6.313 -2.322 -5.355 1.00 96.56 72 SER A N 1
ATOM 571 C CA . SER A 1 72 ? 7.751 -2.409 -5.629 1.00 96.56 72 SER A CA 1
ATOM 572 C C . SER A 1 72 ? 8.172 -3.740 -6.251 1.00 96.56 72 SER A C 1
ATOM 574 O O . SER A 1 72 ? 8.931 -3.747 -7.219 1.00 96.56 72 SER A O 1
ATOM 576 N N . LEU A 1 73 ? 7.642 -4.874 -5.780 1.00 95.88 73 LEU A N 1
ATOM 577 C CA . LEU A 1 73 ? 7.913 -6.190 -6.378 1.00 95.88 73 LEU A CA 1
ATOM 578 C C . LEU A 1 73 ? 7.419 -6.293 -7.830 1.00 95.88 73 LEU A C 1
ATOM 580 O O . LEU A 1 73 ? 7.976 -7.065 -8.613 1.00 95.88 73 LEU A O 1
ATOM 584 N N . HIS A 1 74 ? 6.413 -5.498 -8.195 1.00 95.81 74 HIS A N 1
ATOM 585 C CA . HIS A 1 74 ? 5.896 -5.380 -9.557 1.00 95.81 74 HIS A CA 1
ATOM 586 C C . HIS A 1 74 ? 6.522 -4.234 -10.370 1.00 95.81 74 HIS A C 1
ATOM 588 O O . HIS A 1 74 ? 6.192 -4.086 -11.545 1.00 95.81 74 HIS A O 1
ATOM 594 N N . GLY A 1 75 ? 7.437 -3.450 -9.791 1.00 95.69 75 GLY A N 1
ATOM 595 C CA . GLY A 1 75 ? 8.075 -2.323 -10.475 1.00 95.69 75 GLY A CA 1
ATOM 596 C C . GLY A 1 75 ? 7.117 -1.164 -10.751 1.00 95.69 75 GLY A C 1
ATOM 597 O O . GLY A 1 75 ? 7.222 -0.524 -11.793 1.00 95.69 75 GLY A O 1
ATOM 598 N N . LEU A 1 76 ? 6.162 -0.929 -9.851 1.00 96.69 76 LEU A N 1
ATOM 599 C CA . LEU A 1 76 ? 5.128 0.094 -9.987 1.00 96.69 76 LEU A CA 1
ATOM 600 C C . LEU A 1 76 ? 5.346 1.242 -8.999 1.00 96.69 76 LEU A C 1
ATOM 602 O O . LEU A 1 76 ? 5.539 0.993 -7.813 1.00 96.69 76 LEU A O 1
ATOM 606 N N . ASP A 1 77 ? 5.222 2.481 -9.474 1.00 96.38 77 ASP A N 1
ATOM 607 C CA . ASP A 1 77 ? 5.125 3.689 -8.647 1.00 96.38 77 ASP A CA 1
ATOM 608 C C . ASP A 1 77 ? 3.686 3.845 -8.128 1.00 96.38 77 ASP A C 1
ATOM 610 O O . ASP A 1 77 ? 2.770 4.217 -8.870 1.00 96.38 77 ASP A O 1
ATOM 614 N N . LEU A 1 78 ? 3.470 3.517 -6.852 1.00 96.56 78 LEU A N 1
ATOM 615 C CA . LEU A 1 78 ? 2.141 3.496 -6.244 1.00 96.56 78 LEU A CA 1
ATOM 616 C C . LEU A 1 78 ? 1.525 4.897 -6.157 1.00 96.56 78 LEU A C 1
ATOM 618 O O . LEU A 1 78 ? 0.334 5.066 -6.440 1.00 96.56 78 LEU A O 1
ATOM 622 N N . GLU A 1 79 ? 2.323 5.903 -5.794 1.00 95.94 79 GLU A N 1
ATOM 623 C CA . GLU A 1 79 ? 1.850 7.282 -5.684 1.00 95.94 79 GLU A CA 1
ATOM 624 C C . GLU A 1 79 ? 1.528 7.854 -7.066 1.00 95.94 79 GLU A C 1
ATOM 626 O O . GLU A 1 79 ? 0.442 8.413 -7.261 1.00 95.94 79 GLU A O 1
ATOM 631 N N . GLY A 1 80 ? 2.414 7.656 -8.045 1.00 96.50 80 GLY A N 1
ATOM 632 C CA . GLY A 1 80 ? 2.185 8.067 -9.427 1.00 96.50 80 GLY A CA 1
ATOM 633 C C . GLY A 1 80 ? 0.924 7.443 -10.020 1.00 96.50 80 GLY A C 1
ATOM 634 O O . GLY A 1 80 ? 0.104 8.155 -10.607 1.00 96.50 80 GLY A O 1
ATOM 635 N N . LEU A 1 81 ? 0.694 6.143 -9.800 1.00 96.50 81 LEU A N 1
ATOM 636 C CA . LEU A 1 81 ? -0.537 5.457 -10.219 1.00 96.50 81 LEU A CA 1
ATOM 637 C C . LEU A 1 81 ? -1.785 6.049 -9.553 1.00 96.50 81 LEU A C 1
ATOM 639 O O . LEU A 1 81 ? -2.807 6.267 -10.215 1.00 96.50 81 LEU A O 1
ATOM 643 N N . GLY A 1 82 ? -1.707 6.334 -8.251 1.00 95.81 82 GLY A N 1
ATOM 644 C CA . GLY A 1 82 ? -2.784 6.975 -7.501 1.00 95.81 82 GLY A CA 1
ATOM 645 C C . GLY A 1 82 ? -3.119 8.362 -8.051 1.00 95.81 82 GLY A C 1
ATOM 646 O O . GLY A 1 82 ? -4.285 8.652 -8.334 1.00 95.81 82 GLY A O 1
ATOM 647 N N . ARG A 1 83 ? -2.102 9.200 -8.276 1.00 95.50 83 ARG A N 1
ATOM 648 C CA . ARG A 1 83 ? -2.251 10.554 -8.832 1.00 95.50 83 ARG A CA 1
ATOM 649 C C . ARG A 1 83 ? -2.767 10.538 -10.264 1.00 95.50 83 ARG A C 1
ATOM 651 O O . ARG A 1 83 ? -3.675 11.302 -10.575 1.00 95.50 83 ARG A O 1
ATOM 658 N N . ALA A 1 84 ? -2.261 9.650 -11.116 1.00 95.62 84 ALA A N 1
ATOM 659 C CA . ALA A 1 84 ? -2.749 9.506 -12.486 1.00 95.62 84 ALA A 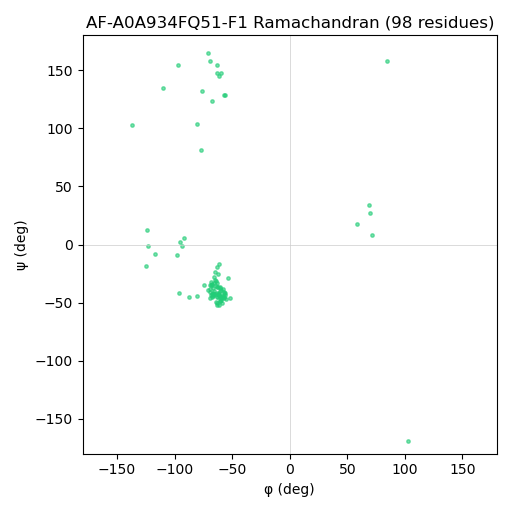CA 1
ATOM 660 C C . ALA A 1 84 ? -4.237 9.128 -12.523 1.00 95.62 84 ALA A C 1
ATOM 662 O O . ALA A 1 84 ? -4.982 9.607 -13.376 1.00 95.62 84 ALA A O 1
ATOM 663 N N . LYS A 1 85 ? -4.685 8.296 -11.575 1.00 95.94 85 LYS A N 1
ATOM 664 C CA . LYS A 1 85 ? -6.075 7.842 -11.507 1.00 95.94 85 LYS A CA 1
ATOM 665 C C . LYS A 1 85 ? -7.018 8.862 -10.869 1.00 95.94 85 LYS A C 1
ATOM 667 O O . LYS A 1 85 ? -8.114 9.054 -11.381 1.00 95.94 85 LYS A O 1
ATOM 672 N N . TYR A 1 86 ? -6.623 9.484 -9.758 1.00 96.25 86 TYR A N 1
ATOM 673 C CA . TYR A 1 86 ? -7.519 10.281 -8.905 1.00 96.25 86 TYR A CA 1
ATOM 674 C C . TYR A 1 86 ? -7.151 11.770 -8.807 1.00 96.25 86 TYR A C 1
ATOM 676 O O . TYR A 1 86 ? -7.922 12.551 -8.252 1.00 96.25 86 TYR A O 1
ATOM 684 N N . GLY A 1 87 ? -6.003 12.195 -9.343 1.00 93.88 87 GLY A N 1
ATOM 685 C CA . GLY A 1 87 ? -5.499 13.569 -9.214 1.00 93.88 87 GLY A CA 1
ATOM 686 C C . GLY A 1 87 ? -6.375 14.629 -9.888 1.00 93.88 87 GLY A C 1
ATOM 687 O O . GLY A 1 87 ? -6.366 15.781 -9.470 1.00 93.88 87 GLY A O 1
ATOM 688 N N . GLY A 1 88 ? -7.172 14.238 -10.888 1.00 93.31 88 GLY A N 1
ATOM 689 C CA . GLY A 1 88 ? -8.163 15.099 -11.547 1.00 93.31 88 GLY A CA 1
ATOM 690 C C . GLY A 1 88 ? -9.569 15.049 -10.933 1.00 93.31 88 GLY A C 1
ATOM 691 O O . GLY A 1 88 ? -10.499 15.612 -11.505 1.00 93.31 88 GLY A O 1
ATOM 692 N N . GLY A 1 89 ? -9.754 14.350 -9.810 1.00 95.06 89 GLY A N 1
ATOM 693 C CA . GLY A 1 89 ? -11.058 14.087 -9.199 1.00 95.06 89 GLY A CA 1
ATOM 694 C C . GLY A 1 89 ? -11.571 12.673 -9.442 1.00 95.06 89 GLY A C 1
ATOM 695 O O . GLY A 1 89 ? -10.827 11.793 -9.874 1.00 95.06 89 GLY A O 1
ATOM 696 N N . CYS A 1 90 ? -12.846 12.419 -9.123 1.00 96.62 90 CYS A N 1
ATOM 697 C CA . CYS A 1 90 ? -13.413 11.080 -9.289 1.00 96.62 90 CYS A CA 1
ATOM 698 C C . CYS A 1 90 ? -13.255 10.585 -10.745 1.00 96.62 90 CYS A C 1
ATOM 700 O O . CYS A 1 90 ? -13.74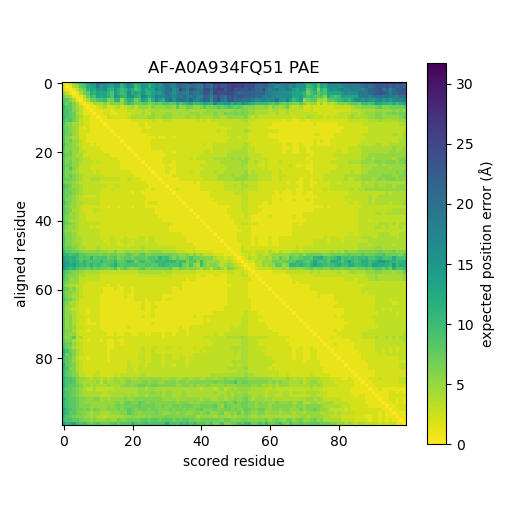7 11.258 -11.651 1.00 96.62 90 CYS A O 1
ATOM 702 N N . PRO A 1 91 ? -12.706 9.380 -10.995 1.00 95.94 91 PRO A N 1
ATOM 703 C CA . PRO A 1 91 ? -12.529 8.846 -12.349 1.00 95.94 91 PRO A CA 1
ATOM 704 C C . PRO A 1 91 ? -13.834 8.658 -13.134 1.00 95.94 91 PRO A C 1
ATOM 706 O O . PRO A 1 91 ? -13.801 8.453 -14.342 1.00 95.94 91 PRO A O 1
ATOM 709 N N . LYS A 1 92 ? -14.986 8.662 -12.448 1.00 96.12 92 LYS A N 1
ATOM 710 C CA . LYS A 1 92 ? -16.306 8.441 -13.053 1.00 96.12 92 LYS A CA 1
ATOM 711 C C . LYS A 1 92 ? -17.046 9.734 -13.385 1.00 96.12 92 LYS A C 1
ATOM 713 O O . LYS A 1 92 ? -17.690 9.801 -14.422 1.00 96.12 92 LYS A O 1
ATOM 718 N N . CYS A 1 93 ? -17.003 10.731 -12.498 1.00 96.62 93 CYS A N 1
ATOM 719 C CA . CYS A 1 93 ? -17.783 11.967 -12.652 1.00 96.62 93 CYS A CA 1
ATOM 720 C C . CYS A 1 93 ? -16.940 13.248 -12.660 1.00 96.62 93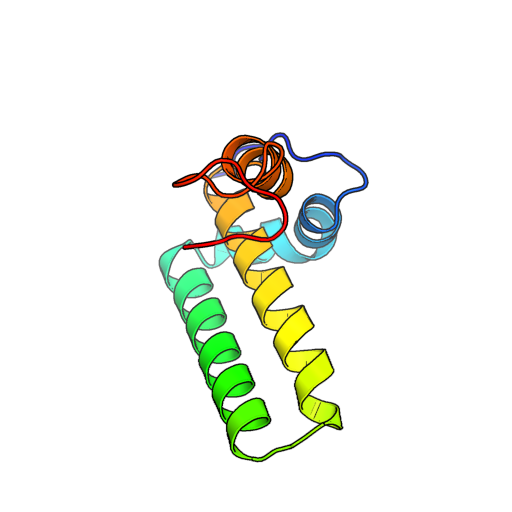 CYS A C 1
ATOM 722 O O . CYS A 1 93 ? -17.497 14.335 -12.780 1.00 96.62 93 CYS A O 1
ATOM 724 N N . SER A 1 94 ? -15.619 13.134 -12.498 1.00 95.56 94 SER A N 1
ATOM 725 C CA . SER A 1 94 ? -14.651 14.241 -12.522 1.00 95.56 94 SER A CA 1
ATOM 726 C C . SER A 1 94 ? -14.894 15.340 -11.477 1.00 95.56 94 SER A C 1
ATOM 728 O O . SER A 1 94 ? -14.371 16.444 -11.601 1.00 95.56 94 SER A O 1
ATOM 730 N N . ARG A 1 95 ? -15.693 15.066 -10.436 1.00 96.19 95 ARG A N 1
ATOM 731 C CA . ARG A 1 95 ? -15.982 16.008 -9.343 1.00 96.19 95 ARG A CA 1
ATOM 732 C C . ARG A 1 95 ? -15.093 15.771 -8.121 1.00 96.19 95 ARG A C 1
ATOM 734 O O . ARG A 1 95 ? -14.645 14.649 -7.870 1.00 96.19 95 ARG A O 1
ATOM 741 N N . LEU A 1 96 ? -14.908 16.849 -7.358 1.00 93.31 96 LEU A N 1
ATOM 742 C CA . LEU A 1 96 ? -14.239 16.934 -6.058 1.00 93.31 96 LEU A CA 1
ATOM 743 C C . LEU A 1 96 ? -15.095 17.853 -5.153 1.00 93.31 96 LEU A C 1
ATOM 745 O O . LEU A 1 96 ? -15.053 19.065 -5.370 1.00 93.31 96 LEU A O 1
ATOM 749 N N . PRO A 1 97 ? -15.899 17.337 -4.193 1.00 95.25 97 PRO A N 1
ATOM 750 C CA . PRO A 1 97 ? -16.109 15.925 -3.821 1.00 95.25 97 PRO A CA 1
ATOM 751 C C . PRO A 1 97 ? -16.896 15.112 -4.871 1.00 95.25 97 PRO A C 1
ATOM 753 O O . PRO A 1 97 ? -17.526 15.692 -5.756 1.00 95.25 97 PRO A O 1
ATOM 756 N N . CYS A 1 98 ? -16.869 13.768 -4.791 1.00 96.88 98 CYS A N 1
ATOM 757 C CA . CYS A 1 98 ? -17.682 12.932 -5.692 1.00 96.88 98 CYS A CA 1
ATOM 758 C C . CYS A 1 98 ? -19.183 13.176 -5.486 1.00 96.88 98 CYS A C 1
ATOM 760 O O . CYS A 1 98 ? -19.627 13.411 -4.368 1.00 96.88 98 CYS A O 1
ATOM 762 N N . VAL A 1 99 ? -19.948 13.055 -6.574 1.00 96.44 99 VAL A N 1
ATOM 763 C CA . VAL A 1 99 ? -21.429 13.011 -6.586 1.00 96.44 99 VAL A CA 1
ATOM 764 C C . VAL A 1 99 ? -21.971 11.748 -7.268 1.00 96.44 99 VAL A C 1
ATOM 766 O O . VAL A 1 99 ? -23.136 11.671 -7.648 1.00 96.44 99 VAL A O 1
ATOM 769 N N . CYS A 1 100 ? -21.064 10.800 -7.485 1.00 93.62 100 CYS A N 1
ATOM 770 C CA . CYS A 1 100 ? -21.398 9.397 -7.571 1.00 93.62 100 CYS A CA 1
ATOM 771 C C . CYS A 1 100 ? -21.802 8.911 -6.166 1.00 93.62 100 CYS A C 1
ATOM 773 O O . CYS A 1 100 ? -22.541 7.915 -6.122 1.00 93.62 100 CYS A O 1
#

Mean predicted aligned error: 3.9 Å

Solvent-accessible surface area (backbone atoms only — not comparable to full-atom values): 5623 Å² total; per-residue (Å²): 131,83,69,53,77,25,79,50,56,81,86,36,70,50,42,50,48,44,75,76,42,40,72,63,45,61,72,60,27,68,73,55,48,50,49,53,34,52,48,34,49,51,51,32,51,50,22,62,76,69,65,39,67,79,55,38,60,54,27,54,51,50,34,49,50,39,52,34,50,54,30,31,66,70,34,37,29,63,66,59,52,48,43,74,55,46,66,76,25,37,83,87,75,55,32,83,72,73,87,126

Secondary structure (DSSP, 8-state):
-PPPP----TTSHHHHHHHHHHHHHHHH-HHHHHHHHHHHHHHHHHHHHHT-HHHHHHHHHHHHHHHHHHHHHTT--HHHHHHHHHTTS-TTT--SS---

Sequence (100 aa):
MHPPRSGADPDSFQSLIERIYLARDAARGVPGTLLWFVEEVGELVRAIRRGERENLEEEFADVYAWLATLASLHGLDLEGLGRAKYGGGCPKCSRLPCVC

Radius of gyration: 15.54 Å; Cα contacts (8 Å, |Δi|>4): 109; chains: 1; bounding box: 38×32×33 Å

Nearest PDB structures (foldseek):
  1vmg-assembly1_A  TM=9.496E-01  e=3.682E-04  Saccharolobus solfataricus P2
  6j22-assembly1_A  TM=8.552E-01  e=9.574E-02  Shigella flexneri
  6j2l-assembly1_B  TM=8.209E-01  e=9.045E-02  Shigella flexneri
  6j22-assembly1_B  TM=7.861E-01  e=1.135E-01  Shigella flexneri
  1yvw-assembly1_A  TM=7.759E-01  e=1.072E-01  Bacillus cereus

pLDDT: mean 93.63, std 9.29, range [47.47, 98.62]

Foldseek 3Di:
DQAAALPADCPDPLVVLCVVPLVVVVVCPLVSLVVQLVVLVVQCVVCVVVVVVVVNVVSVVSNVSSVSSNSRSVSHHPVVVVCVCDVQHDNPPSDVVDPD